Protein AF-A0A2W6CSR4-F1 (afdb_monomer_lite)

Radius of gyration: 11.55 Å; chains: 1; bounding box: 27×27×27 Å

Structure (mmCIF, N/CA/C/O backbone):
data_AF-A0A2W6CSR4-F1
#
_entry.id   AF-A0A2W6CSR4-F1
#
loop_
_atom_site.group_PDB
_atom_site.id
_atom_site.type_symbol
_atom_site.label_atom_id
_atom_site.label_alt_id
_atom_site.label_comp_id
_atom_site.label_asym_id
_atom_site.label_entity_id
_atom_site.label_seq_id
_atom_site.pdbx_PDB_ins_code
_atom_site.Cartn_x
_atom_site.Cartn_y
_atom_site.Cartn_z
_atom_site.occupancy
_atom_site.B_iso_or_equiv
_atom_site.auth_seq_id
_atom_site.auth_comp_id
_atom_site.auth_asym_id
_atom_site.auth_atom_id
_atom_site.pdbx_PDB_model_num
ATOM 1 N N . SER A 1 1 ? -5.540 11.958 15.989 1.00 48.59 1 SER A N 1
ATOM 2 C CA . SER A 1 1 ? -5.542 10.679 15.249 1.00 48.59 1 SER A CA 1
ATOM 3 C C . SER A 1 1 ? -4.219 9.976 15.516 1.00 48.59 1 SER A C 1
ATOM 5 O O . SER A 1 1 ? -3.177 10.546 15.207 1.00 48.59 1 SER A O 1
ATOM 7 N N . GLN A 1 2 ? -4.233 8.848 16.230 1.00 54.00 2 GLN A N 1
ATOM 8 C CA . GLN A 1 2 ? -3.016 8.180 16.713 1.00 54.00 2 GLN A CA 1
ATOM 9 C C . GLN A 1 2 ? -2.151 7.697 15.535 1.00 54.00 2 GLN A C 1
ATOM 11 O O . GLN A 1 2 ? -2.669 7.117 14.580 1.00 54.00 2 GLN A O 1
ATOM 16 N N . ARG A 1 3 ? -0.829 7.917 15.598 1.00 61.25 3 ARG A N 1
ATOM 17 C CA . ARG A 1 3 ? 0.148 7.321 14.669 1.00 61.25 3 ARG A CA 1
ATOM 18 C C . ARG A 1 3 ? 0.274 5.822 14.962 1.00 61.25 3 ARG A C 1
ATOM 20 O O . ARG A 1 3 ? 1.258 5.385 15.544 1.00 61.25 3 ARG A O 1
ATOM 27 N N . ARG A 1 4 ? -0.726 5.029 14.581 1.00 77.94 4 ARG A N 1
ATOM 28 C CA . ARG A 1 4 ? -0.590 3.571 14.561 1.00 77.94 4 ARG A CA 1
ATOM 29 C C . ARG A 1 4 ? 0.223 3.188 13.325 1.00 77.94 4 ARG A C 1
ATOM 31 O O . ARG A 1 4 ? -0.089 3.642 12.223 1.00 77.94 4 ARG A O 1
ATOM 38 N N . MET A 1 5 ? 1.291 2.415 13.515 1.00 85.31 5 MET A N 1
ATOM 39 C CA . MET A 1 5 ? 2.079 1.892 12.397 1.00 85.31 5 MET A CA 1
ATOM 40 C C . MET A 1 5 ? 1.204 0.962 11.547 1.00 85.31 5 MET A C 1
ATOM 42 O O . MET A 1 5 ? 0.355 0.254 12.088 1.00 85.31 5 MET A O 1
ATOM 46 N N . LEU A 1 6 ? 1.393 0.997 10.224 1.00 89.00 6 LEU A N 1
ATOM 47 C CA . LEU A 1 6 ? 0.757 0.040 9.318 1.00 89.00 6 LEU A CA 1
ATOM 48 C C . LEU A 1 6 ? 1.306 -1.355 9.619 1.00 89.00 6 LEU A C 1
ATOM 50 O O . LEU A 1 6 ? 2.528 -1.526 9.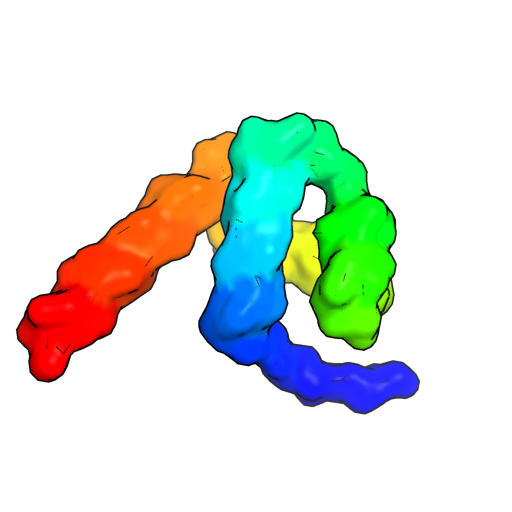659 1.00 89.00 6 LEU A O 1
ATOM 54 N N . THR A 1 7 ? 0.405 -2.306 9.835 1.00 91.06 7 THR A N 1
ATOM 55 C CA . THR A 1 7 ? 0.739 -3.730 9.962 1.00 91.06 7 THR A CA 1
ATOM 56 C C . THR A 1 7 ? 1.080 -4.321 8.591 1.00 91.06 7 THR A C 1
ATOM 58 O O . THR A 1 7 ? 0.830 -3.690 7.563 1.00 91.06 7 THR A O 1
ATOM 61 N N . GLU A 1 8 ? 1.614 -5.542 8.552 1.00 88.94 8 GLU A N 1
ATOM 62 C CA . GLU A 1 8 ? 1.821 -6.249 7.279 1.00 88.94 8 GLU A CA 1
ATOM 63 C C . GLU A 1 8 ? 0.494 -6.490 6.544 1.00 88.94 8 GLU A C 1
ATOM 65 O O . GLU A 1 8 ? 0.393 -6.188 5.360 1.00 88.94 8 GLU A O 1
ATOM 70 N N . ALA A 1 9 ? -0.576 -6.858 7.259 1.00 90.69 9 ALA A N 1
ATOM 71 C CA . ALA A 1 9 ? -1.916 -6.974 6.672 1.00 90.69 9 ALA A CA 1
ATOM 72 C C . ALA A 1 9 ? -2.420 -5.648 6.063 1.00 90.69 9 ALA A C 1
ATOM 74 O O . ALA A 1 9 ? -2.999 -5.641 4.974 1.00 90.69 9 ALA A O 1
ATOM 75 N N . ASP A 1 10 ? -2.158 -4.509 6.725 1.00 93.81 10 ASP A N 1
ATOM 76 C CA . ASP A 1 10 ? -2.485 -3.192 6.168 1.00 93.81 10 ASP A CA 1
ATOM 77 C C . ASP A 1 10 ? -1.715 -2.965 4.845 1.00 93.81 10 ASP A C 1
ATOM 79 O O . ASP A 1 10 ? -2.280 -2.472 3.869 1.00 93.81 10 ASP A O 1
ATOM 83 N N . ARG A 1 11 ? -0.427 -3.338 4.788 1.00 92.69 11 ARG A N 1
ATOM 84 C CA . ARG A 1 11 ? 0.430 -3.187 3.594 1.00 92.69 11 ARG A CA 1
ATOM 85 C C . ARG A 1 11 ? 0.046 -4.131 2.460 1.00 92.69 11 ARG A C 1
ATOM 87 O O . ARG A 1 11 ? 0.118 -3.731 1.298 1.00 92.69 11 ARG A O 1
ATOM 94 N N . GLU A 1 12 ? -0.390 -5.345 2.770 1.00 93.00 12 GLU A N 1
ATOM 95 C CA . GLU A 1 12 ? -0.906 -6.296 1.785 1.00 93.00 12 GLU A CA 1
ATOM 96 C C . GLU A 1 12 ? -2.187 -5.782 1.122 1.00 93.00 12 GLU A C 1
ATOM 98 O O . GLU A 1 12 ? -2.306 -5.847 -0.102 1.00 93.00 12 GLU A O 1
ATOM 103 N N . GLU A 1 13 ? -3.124 -5.213 1.888 1.00 95.81 13 GLU A N 1
ATOM 104 C CA . GLU A 1 13 ? -4.322 -4.582 1.316 1.00 95.81 13 GLU A CA 1
ATOM 105 C C . GLU A 1 13 ? -3.959 -3.341 0.484 1.00 95.81 13 GLU A C 1
ATOM 107 O O . GLU A 1 13 ? -4.534 -3.135 -0.586 1.00 95.81 13 GLU A O 1
ATOM 112 N N . ILE A 1 14 ? -2.952 -2.553 0.891 1.00 94.50 14 ILE A N 1
ATOM 113 C CA . ILE A 1 14 ? -2.433 -1.467 0.042 1.00 94.50 14 ILE A CA 1
ATOM 114 C C . ILE A 1 14 ? -1.848 -2.024 -1.261 1.00 94.50 14 ILE A C 1
ATOM 116 O O . ILE A 1 14 ? -2.132 -1.488 -2.332 1.00 94.50 14 ILE A O 1
ATOM 120 N N . SER A 1 15 ? -1.074 -3.108 -1.201 1.00 93.25 15 SER A N 1
ATOM 121 C CA . SER A 1 15 ? -0.495 -3.761 -2.381 1.00 93.25 15 SER A CA 1
ATOM 122 C C . SER A 1 15 ? -1.576 -4.261 -3.346 1.00 93.25 15 SER A C 1
ATOM 124 O O . SER A 1 15 ? -1.520 -3.952 -4.541 1.00 93.25 15 SER A O 1
ATOM 126 N N . ARG A 1 16 ? -2.600 -4.957 -2.826 1.00 94.06 16 ARG A N 1
ATOM 127 C CA . ARG A 1 16 ? -3.761 -5.428 -3.601 1.00 94.06 16 ARG A CA 1
ATOM 128 C C . ARG A 1 16 ? -4.516 -4.268 -4.235 1.00 94.06 16 ARG A C 1
ATOM 130 O O . ARG A 1 16 ? -4.695 -4.249 -5.448 1.00 94.06 16 ARG A O 1
ATOM 137 N N . GLY A 1 17 ? -4.842 -3.242 -3.454 1.00 95.38 17 GLY A N 1
ATOM 138 C CA . GLY A 1 17 ? -5.534 -2.064 -3.963 1.00 95.38 17 GLY A CA 1
ATOM 139 C C . GLY A 1 17 ? -4.738 -1.285 -5.014 1.00 95.38 17 GLY A C 1
ATOM 140 O O . GLY A 1 17 ? -5.318 -0.756 -5.961 1.00 95.38 17 GLY A O 1
ATOM 141 N N . VAL A 1 18 ? -3.406 -1.229 -4.905 1.00 93.75 18 VAL A N 1
ATOM 142 C CA . VAL A 1 18 ? -2.554 -0.649 -5.954 1.00 93.75 18 VAL A CA 1
ATOM 143 C C . VAL A 1 18 ? -2.593 -1.497 -7.227 1.00 93.75 18 VAL A C 1
ATOM 145 O O . VAL A 1 18 ? -2.709 -0.924 -8.311 1.00 93.75 18 VAL A O 1
ATOM 148 N N . ALA A 1 19 ? -2.534 -2.828 -7.108 1.00 90.88 19 ALA A N 1
ATOM 149 C CA . ALA A 1 19 ? -2.619 -3.751 -8.242 1.00 90.88 19 ALA A CA 1
ATOM 150 C C . ALA A 1 19 ? -3.985 -3.697 -8.951 1.00 90.88 19 ALA A C 1
ATOM 152 O O . ALA A 1 19 ? -4.033 -3.767 -10.174 1.00 90.88 19 ALA A O 1
ATOM 153 N N . GLU A 1 20 ? -5.065 -3.497 -8.194 1.00 94.06 20 GLU A N 1
ATOM 154 C CA . GLU A 1 20 ? -6.429 -3.269 -8.692 1.00 94.06 20 GLU A CA 1
ATOM 155 C C . GLU A 1 20 ? -6.630 -1.859 -9.291 1.00 94.06 20 GLU A C 1
ATOM 157 O O . GLU A 1 20 ? -7.695 -1.558 -9.822 1.00 94.06 20 GLU A O 1
ATOM 162 N N . GLY A 1 21 ? -5.642 -0.959 -9.199 1.00 93.38 21 GLY A N 1
ATOM 163 C CA . GLY A 1 21 ? -5.773 0.412 -9.702 1.00 93.38 21 GLY A CA 1
ATOM 164 C C . GLY A 1 21 ? -6.618 1.337 -8.815 1.00 93.38 21 GLY A C 1
ATOM 165 O O . GLY A 1 21 ? -6.933 2.451 -9.223 1.00 93.38 21 GLY A O 1
ATOM 166 N N . LEU A 1 22 ? -6.936 0.937 -7.581 1.00 95.44 22 LEU A N 1
ATOM 167 C CA . LEU A 1 22 ? -7.800 1.701 -6.679 1.00 95.44 22 LEU A CA 1
ATOM 168 C C . LEU A 1 22 ? -7.151 2.991 -6.182 1.00 95.44 22 LEU A C 1
ATOM 170 O O . LEU A 1 22 ? -5.950 3.049 -5.895 1.00 95.44 22 LEU A O 1
ATOM 174 N N . GLU A 1 23 ? -7.978 4.010 -5.969 1.00 93.75 23 GLU A N 1
ATOM 175 C CA . GLU A 1 23 ? -7.560 5.240 -5.306 1.00 93.75 23 GLU A CA 1
ATOM 176 C C . GLU A 1 23 ? -7.154 5.001 -3.844 1.00 93.75 23 GLU A C 1
ATOM 178 O O . GLU A 1 23 ? -7.761 4.205 -3.125 1.00 93.75 23 GLU A O 1
ATOM 183 N N . GLY A 1 24 ? -6.183 5.777 -3.351 1.00 92.75 24 GLY A N 1
ATOM 184 C CA . GLY A 1 24 ? -5.701 5.668 -1.967 1.00 92.75 24 GLY A CA 1
ATOM 185 C C . GLY A 1 24 ? -6.798 5.842 -0.909 1.00 92.75 24 GLY A C 1
ATOM 186 O O . GLY A 1 24 ? -6.723 5.219 0.145 1.00 92.75 24 GLY A O 1
ATOM 187 N N . LYS A 1 25 ? -7.850 6.624 -1.197 1.00 96.00 25 LYS A N 1
ATOM 188 C CA . LYS A 1 25 ? -9.006 6.794 -0.299 1.00 96.00 25 LYS A CA 1
ATOM 189 C C . LYS A 1 25 ? -9.830 5.510 -0.136 1.00 96.00 25 LYS A C 1
ATOM 191 O O . LYS A 1 25 ? -10.283 5.225 0.967 1.00 96.00 25 LYS A O 1
ATOM 196 N N . VAL A 1 26 ? -9.972 4.726 -1.208 1.00 97.25 26 VAL A N 1
ATOM 197 C CA . VAL A 1 26 ? -10.708 3.452 -1.203 1.00 97.25 26 VAL A CA 1
ATOM 198 C C . VAL A 1 26 ? -9.928 2.415 -0.404 1.00 97.25 26 VAL A C 1
ATOM 200 O O . VAL A 1 26 ? -10.475 1.779 0.490 1.00 97.25 26 VAL A O 1
ATOM 203 N N . ILE A 1 27 ? -8.623 2.317 -0.662 1.00 96.44 27 ILE A N 1
ATOM 204 C CA . ILE A 1 27 ? -7.713 1.437 0.080 1.00 96.44 27 ILE A CA 1
ATOM 205 C C . ILE A 1 27 ? -7.736 1.777 1.575 1.00 96.44 27 ILE A C 1
ATOM 207 O O . ILE A 1 27 ? -7.866 0.895 2.417 1.00 96.44 27 ILE A O 1
ATOM 211 N N . ALA A 1 28 ? -7.659 3.067 1.914 1.00 95.94 28 ALA A N 1
ATOM 212 C CA . ALA A 1 28 ? -7.651 3.525 3.297 1.00 95.94 28 ALA A CA 1
ATOM 213 C C . ALA A 1 28 ? -8.948 3.178 4.044 1.00 95.94 28 ALA A C 1
ATOM 215 O O . ALA A 1 28 ? -8.887 2.792 5.210 1.00 95.94 28 ALA A O 1
ATOM 216 N N . ALA A 1 29 ? -10.097 3.251 3.363 1.00 96.56 29 ALA A N 1
ATOM 217 C CA . ALA A 1 29 ? -11.370 2.809 3.920 1.00 96.56 29 ALA A CA 1
ATOM 218 C C . ALA A 1 29 ? -11.365 1.303 4.237 1.00 96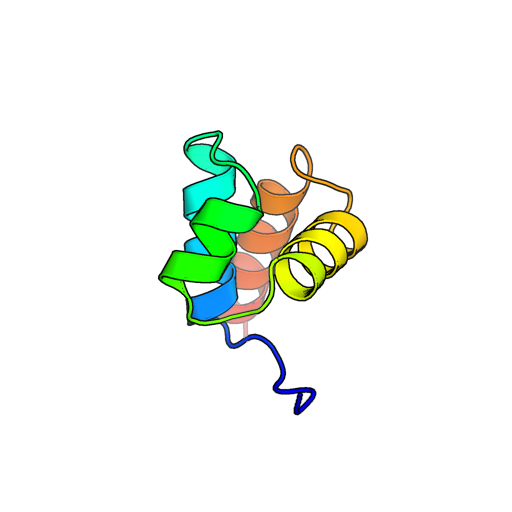.56 29 ALA A C 1
ATOM 220 O O . ALA A 1 29 ? -11.804 0.924 5.321 1.00 96.56 29 ALA A O 1
ATOM 221 N N . ARG A 1 30 ? -10.801 0.459 3.356 1.00 95.81 30 ARG A N 1
ATOM 222 C CA . ARG A 1 30 ? -10.717 -1.001 3.565 1.00 95.81 30 ARG A CA 1
ATOM 223 C C . ARG A 1 30 ? -9.898 -1.390 4.804 1.00 95.81 30 ARG A C 1
ATOM 225 O O . ARG A 1 30 ? -10.276 -2.321 5.503 1.00 95.81 30 ARG A O 1
ATOM 232 N N . ILE A 1 3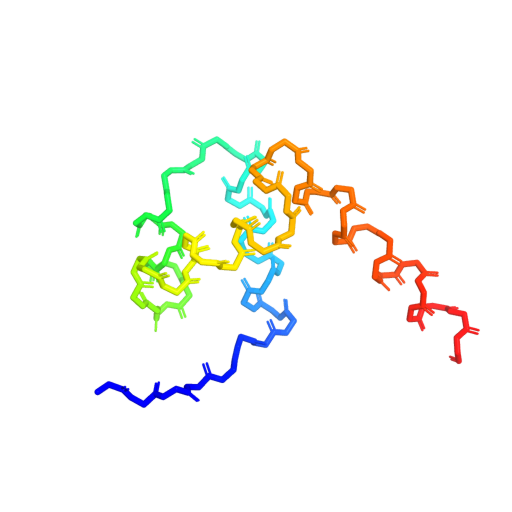1 ? -8.824 -0.658 5.109 1.00 95.12 31 ILE A N 1
ATOM 233 C CA . ILE A 1 31 ? -7.954 -0.924 6.277 1.00 95.12 31 ILE A CA 1
ATOM 234 C C . ILE A 1 31 ? -8.288 -0.072 7.517 1.00 95.12 31 ILE A C 1
ATOM 236 O O . ILE A 1 31 ? -7.559 -0.091 8.511 1.00 95.12 31 ILE A O 1
ATOM 240 N N . GLY A 1 32 ? -9.351 0.741 7.468 1.00 94.56 32 GLY A N 1
ATOM 241 C CA . GLY A 1 32 ? -9.719 1.637 8.570 1.00 94.56 32 GLY A CA 1
ATOM 242 C C . GLY A 1 32 ? -8.617 2.650 8.917 1.00 94.56 32 GLY A C 1
ATOM 243 O O . GLY A 1 32 ? -8.278 2.856 10.089 1.00 94.56 32 GLY A O 1
ATOM 244 N N . ARG A 1 33 ? -7.996 3.255 7.898 1.00 93.06 33 ARG A N 1
ATOM 245 C CA . ARG A 1 33 ? -6.950 4.282 8.039 1.00 93.06 33 ARG A CA 1
ATOM 246 C C . ARG A 1 33 ? -7.329 5.563 7.309 1.00 93.06 33 ARG A C 1
ATOM 248 O O . ARG A 1 33 ? -8.209 5.598 6.458 1.00 93.06 33 ARG A O 1
ATOM 255 N N . CYS A 1 34 ? -6.627 6.646 7.629 1.00 93.62 34 CYS A N 1
ATOM 256 C CA . CYS A 1 34 ? -6.766 7.895 6.890 1.00 93.62 34 CYS A CA 1
ATOM 257 C C . CYS A 1 34 ? -6.112 7.776 5.496 1.00 93.62 34 CYS A C 1
ATOM 259 O O . CYS A 1 34 ? -5.001 7.245 5.402 1.00 93.62 34 CYS A O 1
ATOM 261 N N . PRO A 1 35 ? -6.702 8.356 4.432 1.00 94.19 35 PRO A N 1
ATOM 262 C CA . PRO A 1 35 ? -6.123 8.348 3.081 1.00 94.19 35 PRO A CA 1
ATOM 263 C C . PRO A 1 35 ? -4.682 8.871 3.014 1.00 94.19 35 PRO A C 1
ATOM 265 O O . PRO A 1 35 ? -3.854 8.340 2.280 1.00 94.19 35 PRO A O 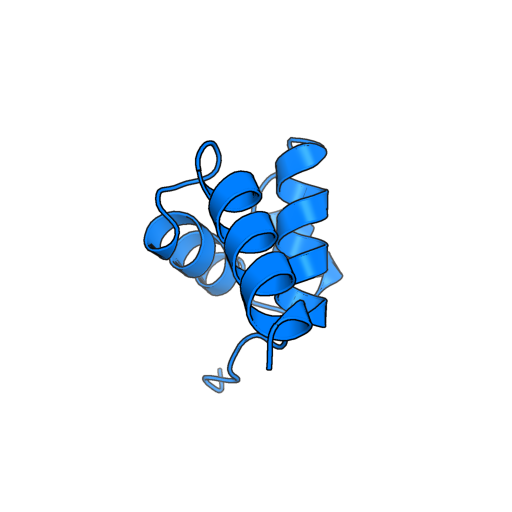1
ATOM 268 N N . SER A 1 36 ? -4.345 9.869 3.836 1.00 93.44 36 SER A N 1
ATOM 269 C CA . SER A 1 36 ? -2.995 10.440 3.911 1.00 93.44 36 SER A CA 1
ATOM 270 C C . SER A 1 36 ? -1.934 9.459 4.423 1.00 93.44 36 SER A C 1
ATOM 272 O O . SER A 1 36 ? -0.764 9.597 4.064 1.00 93.44 36 SER A O 1
ATOM 274 N N . VAL A 1 37 ? -2.319 8.464 5.233 1.00 93.50 37 VAL A N 1
ATOM 275 C CA . VAL A 1 37 ? -1.418 7.397 5.698 1.00 93.50 37 VAL A CA 1
ATOM 276 C C . VAL A 1 37 ? -1.056 6.489 4.530 1.00 93.50 37 VAL A C 1
ATOM 278 O O . VAL A 1 37 ? 0.128 6.255 4.295 1.00 93.50 37 VAL A O 1
ATOM 281 N N . VAL A 1 38 ? -2.057 6.056 3.761 1.00 93.81 38 VAL A N 1
ATOM 282 C CA . VAL A 1 38 ? -1.859 5.227 2.565 1.00 93.81 38 VAL A CA 1
ATOM 283 C C . VAL A 1 38 ? -1.019 5.970 1.527 1.00 93.81 38 VAL A C 1
ATOM 285 O O . VAL A 1 38 ? -0.016 5.437 1.062 1.00 93.81 38 VAL A O 1
ATOM 288 N N . SER A 1 39 ? -1.341 7.231 1.221 1.00 92.69 39 SER A N 1
ATOM 289 C CA . SER A 1 39 ? -0.576 8.018 0.243 1.00 92.69 39 SER A CA 1
ATOM 290 C C . SER A 1 39 ? 0.884 8.221 0.653 1.00 92.69 39 SER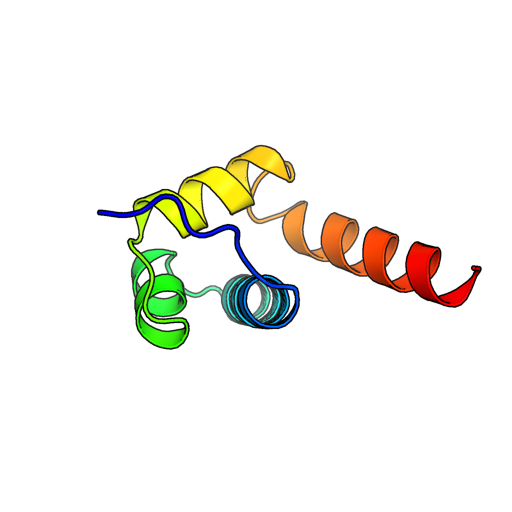 A C 1
ATOM 292 O O . SER A 1 39 ? 1.778 8.083 -0.180 1.00 92.69 39 SER A O 1
ATOM 294 N N . ARG A 1 40 ? 1.153 8.512 1.935 1.00 92.75 40 ARG A N 1
ATOM 295 C CA . ARG A 1 40 ? 2.532 8.634 2.439 1.00 92.75 40 ARG A CA 1
ATOM 296 C C . ARG A 1 40 ? 3.286 7.318 2.370 1.00 92.75 40 ARG A C 1
ATOM 298 O O . ARG A 1 40 ? 4.477 7.328 2.073 1.00 92.75 40 ARG A O 1
ATOM 305 N N . ASP A 1 41 ? 2.622 6.208 2.669 1.00 93.19 41 ASP A N 1
ATOM 306 C CA . ASP A 1 41 ? 3.258 4.902 2.596 1.00 93.19 41 ASP A CA 1
ATOM 307 C C . ASP A 1 41 ? 3.591 4.513 1.154 1.00 93.19 41 ASP A C 1
ATOM 309 O O . ASP A 1 41 ? 4.712 4.089 0.880 1.00 93.19 41 ASP A O 1
ATOM 313 N N . ILE A 1 42 ? 2.669 4.761 0.222 1.00 91.62 42 ILE A N 1
ATOM 314 C CA . ILE A 1 42 ? 2.897 4.564 -1.210 1.00 91.62 42 ILE A CA 1
ATOM 315 C C . ILE A 1 42 ? 4.067 5.421 -1.699 1.00 91.62 42 ILE A C 1
ATOM 317 O O . ILE A 1 42 ? 4.978 4.903 -2.342 1.00 91.62 42 ILE A O 1
ATOM 321 N N . ALA A 1 43 ? 4.086 6.713 -1.362 1.00 91.31 43 ALA A N 1
ATOM 322 C CA . ALA A 1 43 ? 5.170 7.616 -1.744 1.00 91.31 43 ALA A CA 1
ATOM 323 C C . ALA A 1 43 ? 6.529 7.167 -1.179 1.00 91.31 43 ALA A C 1
ATOM 325 O O . ALA A 1 43 ? 7.523 7.165 -1.902 1.00 91.31 43 ALA A O 1
ATOM 326 N N . ARG A 1 44 ? 6.570 6.718 0.085 1.00 89.81 44 ARG A N 1
ATOM 327 C CA . ARG A 1 44 ? 7.796 6.214 0.728 1.00 89.81 44 ARG A CA 1
ATOM 328 C C . ARG A 1 44 ? 8.386 5.004 0.002 1.00 89.81 44 ARG A C 1
ATOM 330 O O . ARG A 1 44 ? 9.603 4.867 -0.038 1.00 89.81 44 ARG A O 1
ATOM 337 N N . HIS A 1 45 ? 7.548 4.149 -0.576 1.00 89.56 45 HIS A N 1
ATOM 338 C CA . HIS A 1 45 ? 7.985 2.968 -1.324 1.00 89.56 45 HIS A CA 1
ATOM 339 C C . HIS A 1 45 ? 8.121 3.233 -2.836 1.00 89.56 45 HIS A C 1
ATOM 341 O O . HIS A 1 45 ? 8.021 2.312 -3.644 1.00 89.56 45 HIS A O 1
ATOM 347 N N . GLY A 1 46 ? 8.367 4.489 -3.229 1.00 88.12 46 GLY A N 1
ATOM 348 C CA . GLY A 1 46 ? 8.657 4.859 -4.617 1.00 88.12 46 GLY A CA 1
ATOM 349 C C . GLY A 1 46 ? 7.419 5.061 -5.492 1.00 88.12 46 GLY A C 1
ATOM 350 O O . GLY A 1 46 ? 7.517 5.028 -6.715 1.00 88.12 46 GLY A O 1
ATOM 351 N N . GLY A 1 47 ? 6.248 5.263 -4.886 1.00 90.88 47 GLY A N 1
ATOM 352 C CA . GLY A 1 47 ? 4.996 5.468 -5.605 1.00 90.88 47 GLY A CA 1
ATOM 353 C C . GLY A 1 47 ? 4.318 4.163 -6.025 1.00 90.88 47 GLY A C 1
ATOM 354 O O . GLY A 1 47 ? 4.796 3.060 -5.766 1.00 90.88 47 GLY A O 1
ATOM 355 N N . ARG A 1 48 ? 3.163 4.289 -6.687 1.00 89.62 48 ARG A N 1
ATOM 356 C CA . ARG A 1 48 ? 2.295 3.150 -7.041 1.00 89.62 48 ARG A CA 1
ATOM 357 C C . ARG A 1 48 ? 2.983 2.133 -7.956 1.00 89.62 48 ARG A C 1
ATOM 359 O O . ARG A 1 48 ? 2.800 0.938 -7.763 1.00 89.62 48 ARG A O 1
ATOM 366 N N . ALA A 1 49 ? 3.792 2.604 -8.907 1.00 85.94 49 ALA A N 1
ATOM 367 C CA . ALA A 1 49 ? 4.517 1.743 -9.842 1.00 85.94 49 ALA A CA 1
ATOM 368 C C . ALA A 1 49 ? 5.534 0.834 -9.128 1.00 85.94 49 ALA A C 1
ATOM 370 O O . ALA A 1 49 ? 5.647 -0.347 -9.446 1.00 85.94 49 ALA A O 1
ATOM 371 N N . CYS A 1 50 ? 6.229 1.364 -8.119 1.00 85.75 50 CYS A N 1
ATOM 372 C CA . CYS A 1 50 ? 7.269 0.640 -7.388 1.00 85.75 50 CYS A CA 1
ATOM 373 C C . CYS A 1 50 ? 6.730 -0.141 -6.182 1.00 85.75 50 CYS A C 1
ATOM 375 O O . CYS A 1 50 ? 7.376 -1.089 -5.734 1.00 85.75 50 CYS A O 1
ATOM 377 N N . TYR A 1 51 ? 5.541 0.209 -5.680 1.00 86.38 51 TYR A N 1
ATOM 378 C CA . TYR A 1 51 ? 4.985 -0.350 -4.446 1.00 86.38 51 TYR A CA 1
ATOM 379 C C . TYR A 1 51 ? 4.947 -1.887 -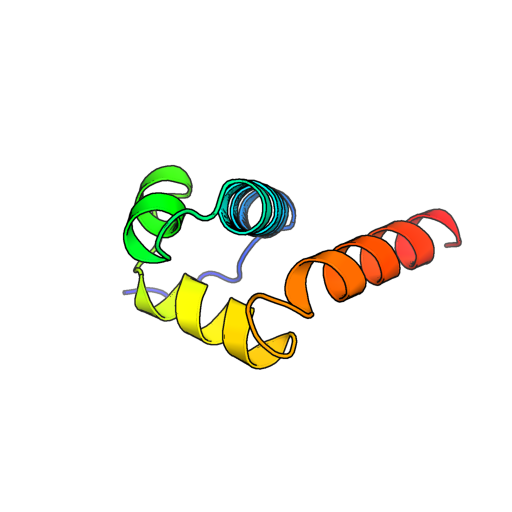4.449 1.00 86.38 51 TYR A C 1
ATOM 381 O O . TYR A 1 51 ? 5.387 -2.519 -3.490 1.00 86.38 51 TYR A O 1
ATOM 389 N N . ARG A 1 52 ? 4.515 -2.502 -5.562 1.00 74.06 52 ARG A N 1
ATOM 390 C CA . ARG A 1 52 ? 4.452 -3.971 -5.700 1.00 74.06 52 ARG A CA 1
ATOM 391 C C . ARG A 1 52 ? 5.826 -4.633 -5.611 1.00 74.06 52 ARG A C 1
ATOM 393 O O . ARG A 1 52 ? 5.972 -5.648 -4.935 1.00 74.06 52 ARG A O 1
ATOM 400 N N . ALA A 1 53 ? 6.830 -4.058 -6.272 1.00 77.56 53 ALA A N 1
ATOM 401 C CA . ALA A 1 53 ? 8.189 -4.592 -6.253 1.00 77.56 53 ALA A CA 1
ATOM 402 C C . ALA A 1 53 ? 8.799 -4.507 -4.849 1.00 77.56 53 ALA A C 1
ATOM 404 O O . ALA A 1 53 ? 9.493 -5.421 -4.411 1.00 77.56 53 ALA A O 1
ATOM 405 N N . VAL A 1 54 ? 8.510 -3.429 -4.118 1.00 76.31 54 VAL A N 1
ATOM 406 C CA . VAL A 1 54 ? 9.013 -3.251 -2.755 1.00 76.31 54 VAL A CA 1
ATOM 407 C C . VAL A 1 54 ? 8.367 -4.235 -1.778 1.00 76.31 54 VAL A C 1
ATOM 409 O O . VAL A 1 54 ? 9.081 -4.822 -0.966 1.00 76.31 54 VAL A O 1
ATOM 412 N N . VAL A 1 55 ? 7.058 -4.477 -1.891 1.00 74.06 55 VAL A N 1
ATOM 413 C CA . VAL A 1 55 ? 6.368 -5.492 -1.077 1.00 74.06 55 VAL A CA 1
ATOM 414 C C . VAL A 1 55 ? 6.913 -6.892 -1.379 1.00 74.06 55 VAL A C 1
ATOM 416 O O . VAL A 1 55 ? 7.300 -7.601 -0.456 1.00 74.06 55 VAL A O 1
ATOM 419 N N . ALA A 1 56 ? 7.068 -7.261 -2.656 1.00 72.31 56 ALA A N 1
ATOM 420 C CA . ALA A 1 56 ? 7.627 -8.563 -3.034 1.00 72.31 56 ALA A CA 1
ATOM 421 C C . ALA A 1 56 ? 9.058 -8.775 -2.502 1.00 72.31 56 ALA A C 1
ATOM 423 O O . ALA A 1 56 ? 9.399 -9.864 -2.044 1.00 72.31 56 ALA A O 1
ATOM 424 N N . ARG A 1 57 ? 9.893 -7.725 -2.510 1.00 71.94 57 ARG A N 1
ATOM 425 C CA . ARG A 1 57 ? 11.249 -7.778 -1.940 1.00 71.94 57 ARG A CA 1
ATOM 426 C C . ARG A 1 57 ? 11.250 -7.981 -0.428 1.00 71.94 57 ARG A C 1
ATOM 428 O O . ARG A 1 57 ? 12.141 -8.669 0.057 1.00 71.94 57 ARG A O 1
ATOM 435 N N . ARG A 1 58 ? 10.297 -7.392 0.302 1.00 71.81 58 ARG A N 1
ATOM 436 C CA . ARG A 1 58 ? 10.164 -7.597 1.755 1.00 71.81 58 ARG A CA 1
ATOM 437 C C . ARG A 1 58 ? 9.762 -9.027 2.080 1.00 71.81 58 ARG A C 1
ATOM 439 O O . ARG A 1 58 ? 10.471 -9.678 2.834 1.00 71.81 58 ARG A O 1
ATOM 446 N N . VAL A 1 59 ? 8.727 -9.541 1.418 1.00 70.06 59 VAL A N 1
ATOM 447 C CA . VAL A 1 59 ? 8.277 -10.931 1.604 1.00 70.06 59 VAL A CA 1
ATOM 448 C C . VAL A 1 59 ? 9.413 -11.916 1.297 1.00 70.06 59 VAL A C 1
ATOM 450 O O . VAL A 1 59 ? 9.686 -12.827 2.072 1.00 70.06 59 VAL A O 1
ATOM 453 N N . ALA A 1 60 ? 10.156 -11.696 0.207 1.00 68.56 60 ALA A N 1
ATOM 454 C CA . ALA A 1 60 ? 11.300 -12.537 -0.154 1.00 68.56 60 ALA A CA 1
ATOM 455 C C . ALA A 1 60 ? 12.526 -12.384 0.773 1.00 68.56 60 ALA A C 1
ATOM 457 O O . ALA A 1 60 ? 13.458 -13.191 0.684 1.00 68.56 60 ALA A O 1
ATOM 458 N N . ALA A 1 61 ? 12.581 -11.332 1.596 1.00 69.06 61 ALA A N 1
ATOM 459 C CA . ALA A 1 61 ? 13.598 -11.158 2.630 1.00 69.06 61 ALA A CA 1
ATOM 460 C C . ALA A 1 61 ? 13.186 -11.854 3.937 1.00 69.06 61 ALA A C 1
ATOM 462 O O . ALA A 1 61 ? 14.033 -12.477 4.566 1.00 69.06 61 ALA A O 1
ATOM 463 N N . GLU A 1 62 ? 11.900 -11.822 4.295 1.00 61.53 62 GLU A N 1
ATOM 464 C CA . GLU A 1 62 ? 11.356 -12.505 5.479 1.00 61.53 62 GLU A CA 1
ATOM 465 C C . GLU A 1 62 ? 11.373 -14.035 5.349 1.00 61.53 62 GLU A C 1
ATOM 467 O O . GLU A 1 62 ? 11.566 -14.731 6.336 1.00 61.53 62 GLU A O 1
ATOM 472 N N . GLN A 1 63 ? 11.266 -14.591 4.137 1.00 60.16 63 GLN A N 1
ATOM 473 C CA . GLN A 1 63 ? 11.388 -16.045 3.932 1.00 60.16 63 GLN A CA 1
ATOM 474 C C . GLN A 1 63 ? 12.829 -16.583 3.988 1.00 60.16 63 GLN A C 1
ATOM 476 O O . GLN A 1 63 ? 13.045 -17.781 3.814 1.00 60.16 63 GLN A O 1
ATOM 481 N N . ARG A 1 64 ? 13.826 -15.712 4.189 1.00 55.31 64 ARG A N 1
ATOM 482 C CA . ARG A 1 64 ? 15.251 -16.079 4.255 1.00 55.31 64 ARG A CA 1
ATOM 483 C C . ARG A 1 64 ? 15.868 -15.953 5.653 1.00 55.31 64 ARG A C 1
ATOM 485 O O . ARG A 1 64 ? 17.072 -16.173 5.769 1.00 55.31 64 ARG A O 1
ATOM 492 N N . SER A 1 65 ? 15.082 -15.598 6.671 1.00 50.50 65 SER A N 1
ATOM 493 C CA . SER A 1 65 ? 15.517 -15.456 8.071 1.00 50.50 65 SER A CA 1
ATOM 494 C C . SER A 1 65 ? 15.034 -16.593 8.953 1.00 50.50 65 SER A C 1
ATOM 496 O O . SER A 1 65 ? 13.830 -16.911 8.840 1.00 50.50 65 SER A O 1
#

Foldseek 3Di:
DDPDDQDLVLLVLLLVCLVVVHQLCVSCVVVVHDSVNSQVVQVVQVHSVRSNVSNVVVVVVVVVD

Sequence (65 aa):
SQRRMLTEADREEISRGVAEGLEGKVIAARIGRCPSVVSRDIARHGGRACYRAVVARRVAAEQRS

Secondary structure (DSSP, 8-state):
---PPPPHHHHHHHHHHHHTT--HHHHHHHTT--HHHHHHHHHHTTHHHHHHHHHHHHHHHHTT-

pLDDT: mean 85.28, std 12.91, range [48.59, 97.25]